Protein AF-A0A3C0KFD8-F1 (afdb_monomer)

Secondary structure (DSSP, 8-state):
---------TT-HHHHHTHHHH-------S-EEEEEEESS--SS-EEEEEEETTEEEEEEEEE-SSS-EEEEEEE-

Sequence (76 aa):
ADLVIASDGLNSRIRTRYESTFQPDIDTRLCRFVWLGTKKTFDAFTFAFEKTEHGWFQAHAYKFDADTSTFIVETP

Solvent-accessible surface area (backbone atoms only — not comparable to full-atom values): 4851 Å² total; per-residue (Å²): 129,98,74,84,84,90,83,64,64,95,80,29,63,66,58,64,75,41,32,92,78,69,60,78,87,82,85,86,74,75,61,46,72,50,84,42,78,39,70,68,69,37,98,53,84,40,82,48,79,46,82,52,99,90,43,62,36,39,35,49,30,31,52,79,57,97,62,31,11,43,40,33,40,35,29,111

Radius of gyration: 18.1 Å; Cα contacts (8 Å, |Δi|>4): 111; chains: 1; bounding box: 47×27×44 Å

pLDDT: mean 95.84, std 3.27, range [72.5, 98.25]

Mean predicted aligned error: 3.7 Å

Foldseek 3Di:
DVDDDQPPPPPGPVCVVCCVPVVDDDDDDPKDKDKDKDQDADPDFDWDWDQDPVGIKIWTWHDDDDGMIITMIIDD

Nearest PDB structures (foldseek):
  8gqr-assembly2_B  TM=9.846E-01  e=1.419E-03  Duganella sp. ZLP-XI
  8gqr-assembly1_A  TM=9.881E-01  e=1.609E-03  Duganella sp. ZLP-XI
  8h0m-assembly1_A  TM=9.796E-01  e=2.500E-03  Duganella sp. ZLP-XI
  3c4a-assembly1_A  TM=9.725E-01  e=2.500E-03  Chromobacterium violaceum ATCC 12472
  6in9-assembly2_B  TM=5.293E-01  e=4.207E+00  Pseudomonas aeruginosa PAO1

Structure (mmCIF, N/CA/C/O backbone):
data_AF-A0A3C0KFD8-F1
#
_entry.id   AF-A0A3C0KFD8-F1
#
loop_
_atom_site.group_PDB
_atom_site.id
_atom_site.type_symbol
_atom_site.label_atom_id
_atom_site.label_alt_id
_atom_site.label_comp_id
_atom_site.label_asym_id
_atom_site.label_entity_id
_atom_site.label_seq_id
_atom_site.pdbx_PDB_ins_code
_atom_site.Cartn_x
_atom_site.Cartn_y
_atom_site.Cartn_z
_atom_site.occupancy
_atom_site.B_iso_or_equiv
_atom_site.auth_seq_id
_atom_site.auth_comp_id
_atom_site.auth_asym_id
_atom_site.auth_atom_id
_atom_site.pdbx_PDB_model_num
ATOM 1 N N . ALA A 1 1 ? -28.281 -7.725 16.731 1.00 72.50 1 ALA A N 1
ATOM 2 C CA . ALA A 1 1 ? -27.283 -8.636 16.147 1.00 72.50 1 ALA A CA 1
ATOM 3 C C . ALA A 1 1 ? -26.597 -9.339 17.296 1.00 72.50 1 ALA A C 1
ATOM 5 O O . ALA A 1 1 ? -26.249 -8.661 18.255 1.00 72.50 1 ALA A O 1
ATOM 6 N N . ASP A 1 2 ? -26.435 -10.652 17.205 1.00 96.06 2 ASP A N 1
ATOM 7 C CA . ASP A 1 2 ? -25.855 -11.466 18.282 1.00 96.06 2 ASP A CA 1
ATOM 8 C C . ASP A 1 2 ? -24.319 -11.519 18.215 1.00 96.06 2 ASP A C 1
ATOM 10 O O . ASP A 1 2 ? -23.658 -11.836 19.198 1.00 96.06 2 ASP A O 1
ATOM 14 N N . LEU A 1 3 ? -23.741 -11.147 17.066 1.00 96.00 3 LEU A N 1
ATOM 15 C CA . LEU A 1 3 ? -22.305 -10.999 16.843 1.00 96.00 3 LEU A CA 1
ATOM 16 C C . LEU A 1 3 ? -22.045 -9.864 15.845 1.00 96.00 3 LEU A C 1
ATOM 18 O O . LEU A 1 3 ? -22.796 -9.684 14.885 1.00 96.00 3 LEU A O 1
ATOM 22 N N . VAL A 1 4 ? -20.960 -9.117 16.059 1.00 94.00 4 VAL A N 1
ATOM 23 C CA . VAL A 1 4 ? -20.455 -8.095 15.133 1.00 94.00 4 VAL A CA 1
ATOM 24 C C . VAL A 1 4 ? -18.967 -8.342 14.896 1.00 94.00 4 VAL A C 1
ATOM 26 O O . VAL A 1 4 ? -18.213 -8.497 15.853 1.00 94.00 4 VAL A O 1
ATOM 29 N N . ILE A 1 5 ? -18.544 -8.346 13.629 1.00 95.69 5 ILE A N 1
ATOM 30 C CA . ILE A 1 5 ? -17.133 -8.420 13.228 1.00 95.69 5 ILE A CA 1
ATOM 31 C C . ILE A 1 5 ? -16.758 -7.086 12.580 1.00 95.69 5 ILE A C 1
ATOM 33 O O . ILE A 1 5 ? -17.295 -6.724 11.534 1.00 95.69 5 ILE A O 1
ATOM 37 N N . ALA A 1 6 ? -15.847 -6.344 13.209 1.00 95.94 6 ALA A N 1
ATOM 38 C CA . ALA A 1 6 ? -15.329 -5.092 12.669 1.00 95.94 6 ALA A CA 1
ATOM 39 C C . ALA A 1 6 ? -14.080 -5.359 11.811 1.00 95.94 6 ALA A C 1
ATOM 41 O O . ALA A 1 6 ? -12.987 -5.550 12.336 1.00 95.94 6 ALA A O 1
ATOM 42 N N . SER A 1 7 ? -14.254 -5.380 10.487 1.00 96.69 7 SER A N 1
ATOM 43 C CA . SER A 1 7 ? -13.181 -5.566 9.491 1.00 96.69 7 SER A CA 1
ATOM 44 C C . SER A 1 7 ? -13.003 -4.325 8.604 1.00 96.69 7 SER A C 1
ATOM 46 O O . SER A 1 7 ? -12.831 -4.431 7.395 1.00 96.69 7 SER A O 1
ATOM 48 N N . ASP A 1 8 ? -13.071 -3.133 9.202 1.00 96.44 8 ASP A N 1
ATOM 49 C CA . ASP A 1 8 ? -13.077 -1.823 8.527 1.00 96.44 8 ASP A CA 1
ATOM 50 C C . ASP A 1 8 ? -11.680 -1.173 8.370 1.00 96.44 8 ASP A C 1
ATOM 52 O O . ASP A 1 8 ? -11.561 -0.007 7.994 1.00 96.44 8 ASP A O 1
ATOM 56 N N . GLY A 1 9 ? -10.608 -1.940 8.593 1.00 96.00 9 GLY A N 1
ATOM 57 C CA . GLY A 1 9 ? -9.246 -1.617 8.147 1.00 96.00 9 GLY A CA 1
ATOM 58 C C . GLY A 1 9 ? -8.508 -0.516 8.924 1.00 96.00 9 GLY A C 1
ATOM 59 O O . GLY A 1 9 ? -8.793 -0.215 10.088 1.00 96.00 9 GLY A O 1
ATOM 60 N N . LEU A 1 10 ? -7.495 0.081 8.280 1.00 94.06 10 LEU A N 1
ATOM 61 C CA . LEU A 1 10 ? -6.606 1.069 8.910 1.00 94.06 10 LEU A CA 1
ATOM 62 C C . LEU A 1 10 ? -7.367 2.300 9.420 1.00 94.06 10 LEU A C 1
ATOM 64 O O . LEU A 1 10 ? -7.044 2.792 10.491 1.00 94.06 10 LEU A O 1
ATOM 68 N N . ASN A 1 11 ? -8.424 2.743 8.737 1.00 94.69 11 ASN A N 1
ATOM 69 C CA . ASN A 1 11 ? -9.243 3.894 9.145 1.00 94.69 11 ASN A CA 1
ATOM 70 C C . ASN A 1 11 ? -10.494 3.486 9.953 1.00 94.69 11 ASN A C 1
ATOM 72 O O . ASN A 1 11 ? -11.530 4.146 9.872 1.00 94.69 11 ASN A O 1
ATOM 76 N N . SER A 1 12 ? -10.408 2.379 10.701 1.00 97.56 12 SER A N 1
ATOM 77 C CA . SER A 1 12 ? -11.528 1.805 11.456 1.00 97.56 12 SER A CA 1
ATOM 78 C C . SER A 1 12 ? -12.196 2.811 12.392 1.00 97.56 12 SER A C 1
ATOM 80 O O . SER A 1 12 ? -11.583 3.310 13.339 1.00 97.56 12 SER A O 1
ATOM 82 N N . ARG A 1 13 ? -13.496 3.045 12.182 1.00 97.12 13 ARG A N 1
ATOM 83 C CA . ARG A 1 13 ? -14.314 3.904 13.055 1.00 97.12 13 ARG A CA 1
ATOM 84 C C . ARG A 1 13 ? -14.694 3.178 14.338 1.00 97.12 13 ARG A C 1
ATOM 86 O O . ARG A 1 13 ? -14.887 3.822 15.367 1.00 97.12 13 ARG A O 1
ATOM 93 N N . ILE A 1 14 ? -14.819 1.852 14.276 1.00 97.25 14 ILE A N 1
ATOM 94 C CA . ILE A 1 14 ? -15.132 1.023 15.442 1.00 97.25 14 ILE A CA 1
ATOM 95 C C . ILE A 1 14 ? -13.950 1.013 16.409 1.00 97.25 14 ILE A C 1
ATOM 97 O O . ILE A 1 14 ? -14.149 1.259 17.597 1.00 97.25 14 ILE A O 1
ATOM 101 N N . ARG A 1 15 ? -12.722 0.822 15.905 1.00 97.06 15 ARG A N 1
ATOM 102 C CA . ARG A 1 15 ? -11.510 0.865 16.731 1.00 97.06 15 ARG A CA 1
ATOM 103 C C . ARG A 1 15 ? -11.377 2.202 17.459 1.00 97.06 15 ARG A C 1
ATOM 105 O O . ARG A 1 15 ? -11.159 2.193 18.662 1.00 97.06 15 ARG A O 1
ATOM 112 N N . THR A 1 16 ? -11.577 3.325 16.762 1.00 96.88 16 THR A N 1
ATOM 113 C CA . THR A 1 16 ? -11.562 4.662 17.384 1.00 96.88 16 THR A CA 1
ATOM 114 C C . THR A 1 16 ? -12.689 4.836 18.403 1.00 96.88 16 THR A C 1
ATOM 116 O O . THR A 1 16 ? -12.459 5.328 19.499 1.00 96.88 16 THR A O 1
ATOM 119 N N . ARG A 1 17 ? -13.917 4.403 18.089 1.00 97.62 17 ARG A N 1
ATOM 120 C CA . ARG A 1 17 ? -15.067 4.554 18.997 1.00 97.62 17 ARG A CA 1
ATOM 121 C C . ARG A 1 17 ? -14.896 3.809 20.327 1.00 97.62 17 ARG A C 1
ATOM 123 O O . ARG A 1 17 ? -15.427 4.263 21.335 1.00 97.62 17 ARG A O 1
ATOM 130 N N . TYR A 1 18 ? -14.211 2.669 20.317 1.00 97.31 18 TYR A N 1
ATOM 131 C CA . TYR A 1 18 ? -14.024 1.799 21.483 1.00 97.31 18 TYR A CA 1
ATOM 132 C C . TYR A 1 18 ? -12.556 1.722 21.925 1.00 97.31 18 TYR A C 1
ATOM 134 O O . TYR A 1 18 ? -12.129 0.718 22.497 1.00 97.31 18 TYR A O 1
ATOM 142 N N . GLU A 1 19 ? -11.778 2.777 21.675 1.00 97.62 19 GLU A N 1
ATOM 143 C CA . GLU A 1 19 ? -10.341 2.815 21.966 1.00 97.62 19 GLU A CA 1
ATOM 144 C C . GLU A 1 19 ? -10.015 2.515 23.436 1.00 97.62 19 GLU A C 1
ATOM 146 O O . GLU A 1 19 ? -9.045 1.824 23.715 1.00 97.62 19 GLU A O 1
ATOM 151 N N . SER A 1 20 ? -10.862 2.934 24.381 1.00 97.75 20 SER A N 1
ATOM 152 C CA . SER A 1 20 ? -10.664 2.672 25.813 1.00 97.75 20 SER A CA 1
ATOM 153 C C . SER A 1 20 ? -10.793 1.192 26.182 1.00 97.75 20 SER A C 1
ATOM 155 O O . SER A 1 20 ? -10.207 0.739 27.163 1.00 97.75 20 SER A O 1
ATOM 157 N N . THR A 1 21 ? -11.562 0.433 25.399 1.00 97.69 21 THR A N 1
ATOM 158 C CA . THR A 1 21 ? -11.776 -1.004 25.604 1.00 97.69 21 THR A CA 1
ATOM 159 C C . THR A 1 21 ? -10.729 -1.822 24.862 1.00 97.69 21 THR A C 1
ATOM 161 O O . THR A 1 21 ? -10.145 -2.731 25.441 1.00 97.69 21 THR A O 1
ATOM 164 N N . PHE A 1 22 ? -10.487 -1.504 23.587 1.00 96.38 22 PHE A N 1
ATOM 165 C CA . PHE A 1 22 ? -9.564 -2.269 22.747 1.00 96.38 22 PHE A CA 1
ATOM 166 C C . PHE A 1 22 ? -8.100 -1.859 22.900 1.00 96.38 22 PHE A C 1
ATOM 168 O O . PHE A 1 22 ? -7.237 -2.648 22.536 1.00 96.38 22 PHE A O 1
ATOM 175 N N . GLN A 1 23 ? -7.832 -0.658 23.420 1.00 97.38 23 GLN A N 1
ATOM 176 C CA . GLN A 1 23 ? -6.495 -0.110 23.676 1.00 97.38 23 GLN A CA 1
ATOM 177 C C . GLN A 1 23 ? -5.546 -0.314 22.483 1.00 97.38 23 GLN A C 1
ATOM 179 O O . GLN A 1 23 ? -4.554 -1.033 22.596 1.00 97.38 23 GLN A O 1
ATOM 184 N N . PRO A 1 24 ? -5.874 0.254 21.306 1.00 95.88 24 PRO A N 1
ATOM 185 C CA . PRO A 1 24 ? -5.068 0.050 20.113 1.00 95.88 24 PRO A CA 1
ATOM 186 C C . PRO A 1 24 ? -3.678 0.671 20.283 1.00 95.88 24 PRO A C 1
ATOM 188 O O . PRO A 1 24 ? -3.559 1.838 20.649 1.00 95.88 24 PRO A O 1
ATOM 191 N N . ASP A 1 25 ? -2.644 -0.095 19.948 1.00 95.69 25 ASP A N 1
ATOM 192 C CA . ASP A 1 25 ? -1.267 0.391 19.870 1.00 95.69 25 ASP A CA 1
ATOM 193 C C . ASP A 1 25 ? -0.972 0.853 18.435 1.00 95.69 25 ASP A C 1
ATOM 195 O O . ASP A 1 25 ? -1.025 0.059 17.490 1.00 95.69 25 ASP A O 1
ATOM 199 N N . ILE A 1 26 ? -0.758 2.159 18.254 1.00 94.62 26 ILE A N 1
ATOM 200 C CA . ILE A 1 26 ? -0.575 2.790 16.942 1.00 94.62 26 ILE A CA 1
ATOM 201 C C . ILE A 1 26 ? 0.792 3.465 16.903 1.00 94.62 26 ILE A C 1
ATOM 203 O O . ILE A 1 26 ? 1.021 4.472 17.569 1.00 94.62 26 ILE A O 1
ATOM 207 N N . ASP A 1 27 ? 1.660 2.957 16.033 1.00 95.12 27 ASP A N 1
ATOM 208 C CA . ASP A 1 27 ? 2.984 3.512 15.768 1.00 95.12 27 ASP A CA 1
ATOM 209 C C . ASP A 1 27 ? 3.037 4.110 14.355 1.00 95.12 27 ASP A C 1
ATOM 211 O O . ASP A 1 27 ? 2.963 3.398 13.349 1.00 95.12 27 ASP A O 1
ATOM 215 N N . THR A 1 28 ? 3.140 5.439 14.274 1.00 94.06 28 THR A N 1
ATOM 216 C CA . THR A 1 28 ? 3.228 6.151 12.993 1.00 94.06 28 THR A CA 1
ATOM 217 C C . THR A 1 28 ? 4.686 6.303 12.582 1.00 94.06 28 THR A C 1
ATOM 219 O O . THR A 1 28 ? 5.460 7.013 13.222 1.00 94.06 28 THR A O 1
ATOM 222 N N . ARG A 1 29 ? 5.053 5.661 11.470 1.00 93.62 29 ARG A N 1
ATOM 223 C CA . ARG A 1 29 ? 6.402 5.732 10.898 1.00 93.62 29 ARG A CA 1
ATOM 224 C C . ARG A 1 29 ? 6.592 6.982 10.040 1.00 93.62 29 ARG A C 1
ATOM 226 O O . ARG A 1 29 ? 5.636 7.550 9.525 1.00 93.62 29 ARG A O 1
ATOM 233 N N . LEU A 1 30 ? 7.853 7.398 9.908 1.00 92.12 30 LEU A N 1
ATOM 234 C CA . LEU A 1 30 ? 8.235 8.640 9.227 1.00 92.12 30 LEU A CA 1
ATOM 235 C C . LEU A 1 30 ? 8.173 8.533 7.701 1.00 92.12 30 LEU A C 1
ATOM 237 O O . LEU A 1 30 ? 7.876 9.524 7.041 1.00 92.12 30 LEU A O 1
ATOM 241 N N . CYS A 1 31 ? 8.427 7.340 7.149 1.00 94.06 31 CYS A N 1
ATOM 242 C CA . CYS A 1 31 ? 8.426 7.135 5.706 1.00 94.06 31 CYS A CA 1
ATOM 243 C C . CYS A 1 31 ? 7.056 7.467 5.117 1.00 94.06 31 CYS A C 1
ATOM 245 O O . CYS A 1 31 ? 6.047 6.817 5.403 1.00 94.06 31 CYS A O 1
ATOM 247 N N . ARG A 1 32 ? 7.043 8.468 4.244 1.00 95.12 32 ARG A N 1
ATOM 248 C CA . ARG A 1 32 ? 5.896 8.787 3.403 1.00 95.12 32 ARG A CA 1
ATOM 249 C C . ARG A 1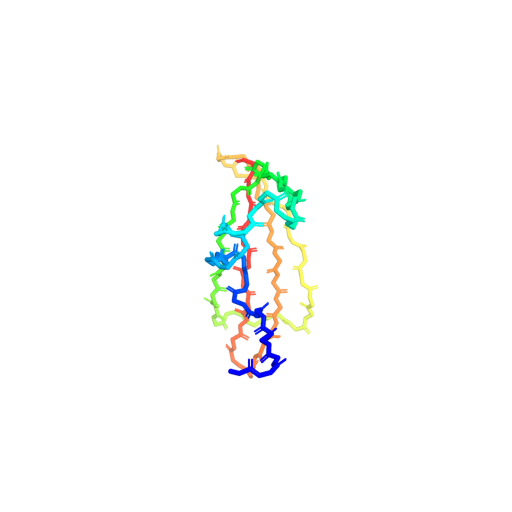 32 ? 5.893 7.822 2.238 1.00 95.12 32 ARG A C 1
ATOM 251 O O . ARG A 1 32 ? 6.948 7.562 1.667 1.00 95.12 32 ARG A O 1
ATOM 258 N N . PHE A 1 33 ? 4.719 7.339 1.853 1.00 96.50 33 PHE A N 1
ATOM 259 C CA . PHE A 1 33 ? 4.590 6.459 0.701 1.00 96.50 33 PHE A CA 1
ATOM 260 C C . PHE A 1 33 ? 3.390 6.820 -0.168 1.00 96.50 33 PHE A C 1
ATOM 262 O O . PHE A 1 33 ? 2.419 7.427 0.287 1.00 96.50 33 PHE A O 1
ATOM 269 N N . VAL A 1 34 ? 3.461 6.409 -1.429 1.00 97.50 34 VAL A N 1
ATOM 270 C CA . VAL A 1 34 ? 2.341 6.407 -2.365 1.00 97.50 34 VAL A CA 1
ATOM 271 C C . VAL A 1 34 ? 2.297 5.063 -3.080 1.00 97.50 34 VAL A C 1
ATOM 273 O O . VAL A 1 34 ? 3.329 4.509 -3.458 1.00 97.50 34 VAL A O 1
ATOM 276 N N . TRP A 1 35 ? 1.091 4.531 -3.262 1.00 97.81 35 TRP A N 1
ATOM 277 C CA . TRP A 1 35 ? 0.863 3.298 -4.007 1.00 97.81 35 TRP A CA 1
ATOM 278 C C . TRP A 1 35 ? 0.324 3.643 -5.390 1.00 97.81 35 TRP A C 1
ATOM 280 O O . TRP A 1 35 ? -0.795 4.137 -5.522 1.00 97.81 35 TRP A O 1
ATOM 290 N N . LEU A 1 36 ? 1.128 3.392 -6.422 1.00 97.94 36 LEU A 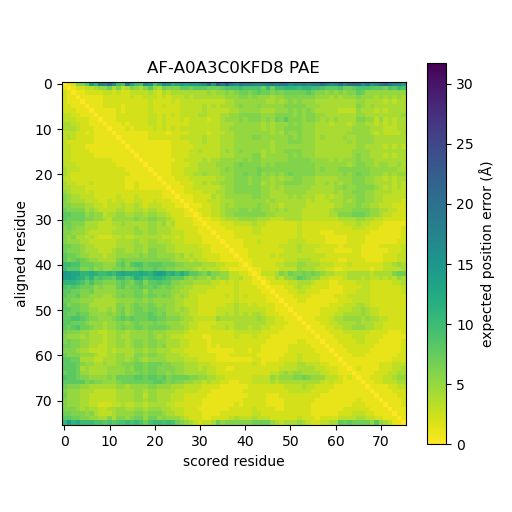N 1
ATOM 291 C CA . LEU A 1 36 ? 0.783 3.686 -7.810 1.00 97.94 36 LEU A CA 1
ATOM 292 C C . LEU A 1 36 ? 0.643 2.400 -8.630 1.00 97.94 36 LEU A C 1
ATOM 294 O O . LEU A 1 36 ? 1.165 1.346 -8.264 1.00 97.94 36 LEU A O 1
ATOM 298 N N . GLY A 1 37 ? -0.049 2.512 -9.763 1.00 97.50 37 GLY A N 1
ATOM 299 C CA . GLY A 1 37 ? -0.071 1.505 -10.821 1.00 97.50 37 GLY A CA 1
ATOM 300 C C . GLY A 1 37 ? 0.678 2.007 -12.056 1.00 97.50 37 GLY A C 1
ATOM 301 O O . GLY A 1 37 ? 0.640 3.197 -12.369 1.00 97.50 37 GLY A O 1
ATOM 302 N N . THR A 1 38 ? 1.355 1.110 -12.770 1.00 97.44 38 THR A N 1
ATOM 303 C CA . THR A 1 38 ? 2.104 1.427 -13.994 1.00 97.44 38 THR A CA 1
ATOM 304 C C . THR A 1 38 ? 1.925 0.352 -15.061 1.00 97.44 38 THR A C 1
ATOM 306 O O . THR A 1 38 ? 1.701 -0.812 -14.743 1.00 97.44 38 THR A O 1
ATOM 309 N N . LYS A 1 39 ? 2.061 0.735 -16.337 1.00 97.75 39 LYS A N 1
ATOM 310 C CA . LYS A 1 39 ? 2.111 -0.196 -17.482 1.00 97.75 39 LYS A CA 1
ATOM 311 C C . LYS A 1 39 ? 3.487 -0.839 -17.675 1.00 97.75 39 LYS A C 1
ATOM 313 O O . LYS A 1 39 ? 3.639 -1.741 -18.490 1.00 97.75 39 LYS A O 1
ATOM 318 N N . LYS A 1 40 ? 4.516 -0.355 -16.971 1.00 96.12 40 LYS A N 1
ATOM 319 C CA . LYS A 1 40 ? 5.817 -1.026 -16.959 1.00 96.12 40 LYS A CA 1
ATOM 320 C C . LYS A 1 40 ? 5.666 -2.338 -16.195 1.00 96.12 40 LYS A C 1
ATOM 322 O O . LYS A 1 40 ? 5.415 -2.310 -14.995 1.00 96.12 40 LYS A O 1
ATOM 327 N N . THR A 1 41 ? 5.824 -3.462 -16.881 1.00 95.00 41 THR A N 1
ATOM 328 C CA . THR A 1 41 ? 5.774 -4.781 -16.255 1.00 95.00 41 THR A CA 1
ATOM 329 C C . THR A 1 41 ? 7.105 -5.112 -15.590 1.00 95.00 41 THR A C 1
ATOM 331 O O . THR A 1 41 ? 8.172 -4.874 -16.159 1.00 95.00 41 THR A O 1
ATOM 334 N N . PHE A 1 42 ? 7.035 -5.672 -14.387 1.00 93.19 42 PHE A N 1
ATOM 335 C CA . PHE A 1 42 ? 8.183 -6.222 -13.673 1.00 93.19 42 PHE A CA 1
ATOM 336 C C . PHE A 1 42 ? 7.996 -7.737 -13.578 1.00 93.19 42 PHE A C 1
ATOM 338 O O . PHE A 1 42 ? 7.091 -8.202 -12.887 1.00 93.19 42 PHE A O 1
ATOM 345 N N . ASP A 1 43 ? 8.826 -8.499 -14.294 1.00 87.94 43 ASP A N 1
ATOM 346 C CA . ASP A 1 43 ? 8.693 -9.964 -14.389 1.00 87.94 43 ASP A CA 1
ATOM 347 C C . ASP A 1 43 ? 8.986 -10.679 -13.061 1.00 87.94 43 ASP A C 1
ATOM 349 O O . ASP A 1 43 ? 8.539 -11.801 -12.835 1.00 87.94 43 ASP A O 1
ATOM 353 N N . ALA A 1 44 ? 9.706 -10.006 -12.164 1.00 91.81 44 ALA A N 1
ATOM 354 C CA . ALA A 1 44 ? 9.955 -10.436 -10.800 1.00 91.81 44 ALA A CA 1
ATOM 355 C C . ALA A 1 44 ? 9.710 -9.281 -9.825 1.00 91.81 44 ALA A C 1
ATOM 357 O O . ALA A 1 44 ? 9.765 -8.102 -10.197 1.00 91.81 44 ALA A O 1
ATOM 358 N N . PHE A 1 45 ? 9.480 -9.626 -8.557 1.00 93.62 45 PHE A N 1
ATOM 359 C CA . PHE A 1 45 ? 9.413 -8.633 -7.493 1.00 93.62 45 PHE A CA 1
ATOM 360 C C . PHE A 1 45 ? 10.729 -7.849 -7.444 1.00 93.62 45 PHE A C 1
ATOM 362 O O . PHE A 1 45 ? 11.804 -8.426 -7.284 1.00 93.62 45 PHE A O 1
ATOM 369 N N . THR A 1 46 ? 10.633 -6.533 -7.591 1.00 96.38 46 THR A N 1
ATOM 370 C CA . THR A 1 46 ? 11.776 -5.630 -7.692 1.00 96.38 46 THR A CA 1
ATOM 371 C C . THR A 1 46 ? 11.799 -4.692 -6.493 1.00 96.38 46 THR A C 1
ATOM 373 O O . THR A 1 46 ? 10.824 -3.986 -6.235 1.00 96.38 46 THR A O 1
ATOM 376 N N . PHE A 1 47 ? 12.939 -4.663 -5.804 1.00 96.31 47 PHE A N 1
ATOM 377 C CA . PHE A 1 47 ? 13.286 -3.645 -4.817 1.00 96.31 47 PHE A CA 1
ATOM 378 C C . PHE A 1 47 ? 14.340 -2.725 -5.430 1.00 96.31 47 PHE A C 1
ATOM 380 O O . PHE A 1 47 ? 15.417 -3.191 -5.804 1.00 96.31 47 PHE A O 1
ATOM 387 N N . ALA A 1 48 ? 14.035 -1.436 -5.540 1.00 95.94 48 ALA A N 1
ATOM 388 C CA . ALA A 1 48 ? 14.974 -0.433 -6.035 1.00 95.94 48 ALA A CA 1
ATOM 389 C C . ALA A 1 48 ? 15.260 0.607 -4.953 1.00 95.94 48 ALA A C 1
ATOM 391 O O . ALA A 1 48 ? 14.344 1.019 -4.245 1.00 95.94 48 ALA A O 1
ATOM 392 N N . PHE A 1 49 ? 16.516 1.040 -4.860 1.00 96.88 49 PHE A N 1
ATOM 393 C CA . PHE A 1 49 ? 16.968 2.105 -3.969 1.00 96.88 49 PHE A CA 1
ATOM 394 C C . PHE A 1 49 ? 17.722 3.124 -4.802 1.00 96.88 49 PHE A C 1
ATOM 396 O O . PHE A 1 49 ? 18.769 2.809 -5.360 1.00 96.88 49 PHE A O 1
ATOM 403 N N . GLU A 1 50 ? 17.206 4.341 -4.869 1.00 97.12 50 GLU A N 1
ATOM 404 C CA . GLU A 1 50 ? 17.772 5.384 -5.712 1.00 97.12 50 GLU A CA 1
ATOM 405 C C . GLU A 1 50 ? 17.960 6.665 -4.906 1.00 97.12 50 GLU A C 1
ATOM 407 O O . GLU A 1 50 ? 17.057 7.129 -4.202 1.00 97.12 50 GLU A O 1
ATOM 412 N N . LYS A 1 51 ? 19.158 7.249 -5.003 1.00 97.06 51 LYS A N 1
ATOM 413 C CA . LYS A 1 51 ? 19.451 8.554 -4.411 1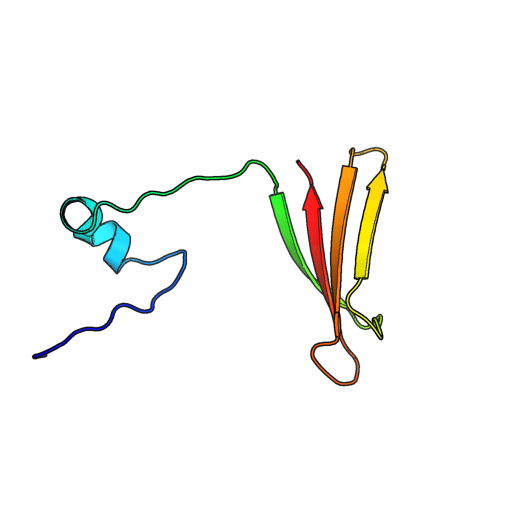.00 97.06 51 LYS A CA 1
ATOM 414 C C . LYS A 1 51 ? 19.151 9.639 -5.437 1.00 97.06 51 LYS A C 1
ATOM 416 O O . LYS A 1 51 ? 19.800 9.716 -6.475 1.00 97.06 51 LYS A O 1
ATOM 421 N N . THR A 1 52 ? 18.192 10.495 -5.119 1.00 95.94 52 THR A N 1
ATOM 422 C CA . THR A 1 52 ? 17.769 11.633 -5.945 1.00 95.94 52 THR A CA 1
ATOM 423 C C . THR A 1 52 ? 18.239 12.953 -5.325 1.00 95.94 52 THR A C 1
ATOM 425 O O . THR A 1 52 ? 18.779 12.974 -4.215 1.00 95.94 52 THR A O 1
ATOM 428 N N . GLU A 1 53 ? 17.991 14.077 -6.000 1.00 96.88 53 GLU A N 1
ATOM 429 C CA . GLU A 1 53 ? 18.198 15.415 -5.423 1.00 96.88 53 GLU A CA 1
ATOM 430 C C . GLU A 1 53 ? 17.324 15.684 -4.182 1.00 96.88 53 GLU A C 1
ATOM 432 O O . GLU A 1 53 ? 17.671 16.512 -3.344 1.00 96.88 53 GLU A O 1
ATOM 437 N N . HIS A 1 54 ? 16.227 14.937 -4.025 1.00 94.25 54 HIS A N 1
ATOM 438 C CA . HIS A 1 54 ? 15.303 15.031 -2.895 1.00 94.25 54 HIS A CA 1
ATOM 439 C C . HIS A 1 54 ? 15.590 14.006 -1.786 1.00 94.25 54 HIS A C 1
ATOM 441 O O . HIS A 1 54 ? 14.822 13.900 -0.834 1.00 94.25 54 HIS A O 1
ATOM 447 N N . GLY A 1 55 ? 16.691 13.255 -1.885 1.00 95.31 55 GLY A N 1
ATOM 448 C CA . GLY A 1 55 ? 17.076 12.233 -0.913 1.00 95.31 55 GLY A CA 1
ATOM 449 C C . GLY A 1 55 ? 16.872 10.809 -1.424 1.00 95.31 55 GLY A C 1
ATOM 450 O O . GLY A 1 55 ? 16.829 10.561 -2.631 1.00 95.31 55 GLY A O 1
ATOM 451 N N . TRP A 1 56 ? 16.813 9.858 -0.493 1.00 96.69 56 TRP A N 1
ATOM 452 C CA . TRP A 1 56 ? 16.663 8.437 -0.804 1.00 96.69 56 TRP A CA 1
ATOM 453 C C . TRP A 1 56 ? 15.210 8.081 -1.091 1.00 96.69 56 TRP A C 1
ATOM 455 O O . TRP A 1 56 ? 14.318 8.391 -0.301 1.00 96.69 56 TRP A O 1
ATOM 465 N N . PHE A 1 57 ? 15.003 7.381 -2.198 1.00 97.75 57 PHE A N 1
ATOM 466 C CA . PHE A 1 57 ? 13.736 6.770 -2.560 1.00 97.75 57 PHE A CA 1
ATOM 467 C C . PHE A 1 57 ? 13.926 5.266 -2.628 1.00 97.75 57 PHE A C 1
ATOM 469 O O . PHE A 1 57 ? 14.919 4.783 -3.177 1.00 97.75 57 PHE A O 1
ATOM 476 N N . GLN A 1 58 ? 12.957 4.536 -2.091 1.00 97.81 58 GLN A N 1
ATOM 477 C CA . GLN A 1 58 ? 12.863 3.098 -2.282 1.00 97.81 58 GLN A CA 1
ATOM 478 C C . GLN A 1 58 ? 11.548 2.760 -2.976 1.00 97.81 58 GLN A C 1
ATOM 480 O O . GLN A 1 58 ? 10.521 3.405 -2.744 1.00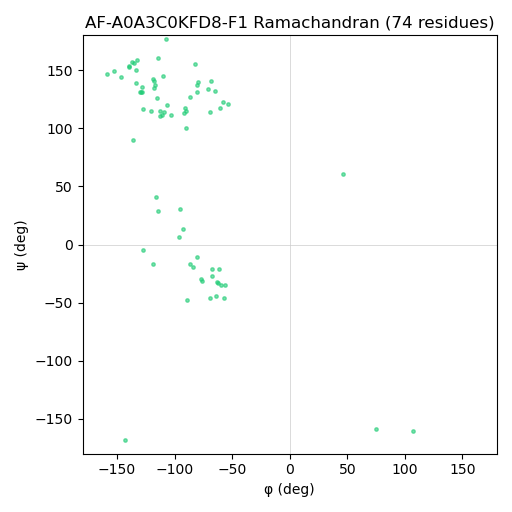 97.81 58 GLN A O 1
ATOM 485 N N . ALA A 1 59 ? 11.599 1.780 -3.872 1.00 97.62 59 ALA A N 1
ATOM 486 C CA . ALA A 1 59 ? 10.442 1.336 -4.624 1.00 97.62 59 ALA A CA 1
ATOM 487 C C . ALA A 1 59 ? 10.258 -0.176 -4.523 1.00 97.62 59 ALA A C 1
ATOM 489 O O . ALA A 1 59 ? 11.209 -0.941 -4.690 1.00 97.62 59 ALA A O 1
ATOM 490 N N . HIS A 1 60 ? 9.008 -0.578 -4.310 1.00 98.00 60 HIS A N 1
ATOM 491 C CA . HIS A 1 60 ? 8.546 -1.958 -4.361 1.00 98.00 60 HIS A CA 1
ATOM 492 C C . HIS A 1 60 ? 7.672 -2.118 -5.601 1.00 98.00 60 HIS A C 1
ATOM 494 O O . HIS A 1 60 ? 6.598 -1.511 -5.691 1.00 98.00 60 HIS A O 1
ATOM 500 N N . ALA A 1 61 ? 8.127 -2.919 -6.562 1.00 98.00 61 ALA A N 1
ATOM 501 C CA . ALA A 1 61 ? 7.439 -3.085 -7.833 1.00 98.00 61 ALA A CA 1
ATOM 502 C C . ALA A 1 61 ? 7.194 -4.553 -8.175 1.00 98.00 61 ALA A C 1
ATOM 504 O O . ALA A 1 61 ? 8.099 -5.383 -8.099 1.00 98.00 61 ALA A O 1
ATOM 505 N N . TYR A 1 62 ? 5.958 -4.876 -8.549 1.00 97.50 62 TYR A N 1
ATOM 506 C CA . TYR A 1 62 ? 5.553 -6.237 -8.896 1.00 97.50 62 TYR A CA 1
ATOM 507 C C . TYR A 1 62 ? 4.298 -6.244 -9.764 1.00 97.50 62 TYR A C 1
ATOM 509 O O . TYR A 1 62 ? 3.412 -5.402 -9.620 1.00 97.50 62 TYR A O 1
ATOM 517 N N . LYS A 1 63 ? 4.217 -7.224 -10.660 1.00 97.00 63 LYS A N 1
ATOM 518 C CA . LYS A 1 63 ? 3.079 -7.442 -11.554 1.00 97.00 63 LYS A CA 1
ATOM 519 C C . LYS A 1 63 ? 1.852 -7.950 -10.784 1.00 97.00 63 LYS A C 1
ATOM 521 O O . LYS A 1 63 ? 1.990 -8.855 -9.965 1.00 97.00 63 LYS A O 1
ATOM 526 N N . PHE A 1 64 ? 0.672 -7.372 -11.036 1.00 95.06 64 PHE A N 1
ATOM 527 C CA . PHE A 1 64 ? -0.597 -7.831 -10.436 1.00 95.06 64 PHE A CA 1
ATOM 528 C C . PHE A 1 64 ? -1.635 -8.304 -11.465 1.00 95.06 64 PHE A C 1
ATOM 530 O O . PHE A 1 64 ? -2.563 -9.018 -11.093 1.00 95.06 64 PHE A O 1
ATOM 537 N N . ASP A 1 65 ? -1.476 -7.959 -12.745 1.00 94.75 65 ASP A N 1
ATOM 538 C CA . ASP A 1 65 ? -2.245 -8.523 -13.861 1.00 94.75 65 ASP A CA 1
ATOM 539 C C . ASP A 1 65 ? -1.362 -8.685 -15.112 1.00 94.75 65 ASP A C 1
ATOM 541 O O . ASP A 1 65 ? -0.143 -8.603 -15.013 1.00 94.75 65 ASP A O 1
ATOM 545 N N . ALA A 1 66 ? -1.939 -8.960 -16.286 1.00 94.88 66 ALA A N 1
ATOM 546 C CA . ALA A 1 66 ? -1.183 -9.220 -17.513 1.00 94.88 66 ALA A CA 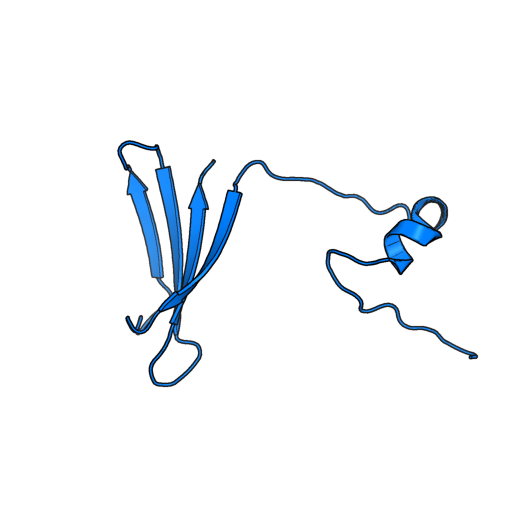1
ATOM 547 C C . ALA A 1 66 ? -0.331 -8.032 -18.006 1.00 94.88 66 ALA A C 1
ATOM 549 O O . ALA A 1 66 ? 0.760 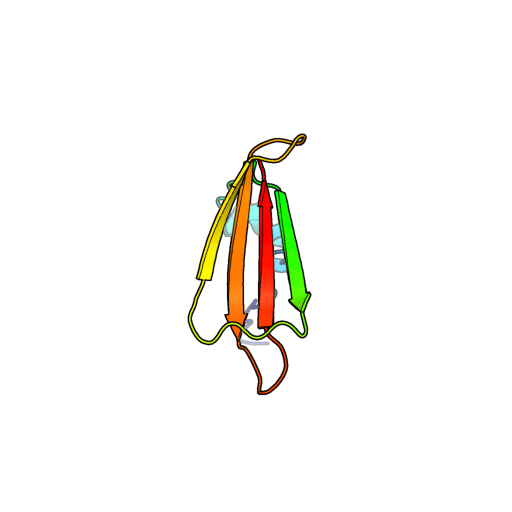-8.268 -18.534 1.00 94.88 66 ALA A O 1
ATOM 550 N N . ASP A 1 67 ? -0.778 -6.795 -17.786 1.00 97.00 67 ASP A N 1
ATOM 551 C CA . ASP A 1 67 ? -0.257 -5.600 -18.467 1.00 97.00 67 ASP A CA 1
ATOM 552 C C . ASP A 1 67 ? 0.172 -4.487 -17.503 1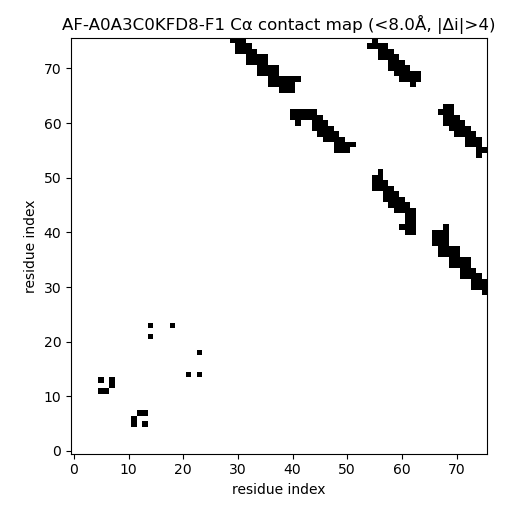.00 97.00 67 ASP A C 1
ATOM 554 O O . ASP A 1 67 ? 0.698 -3.453 -17.925 1.00 97.00 67 ASP A O 1
ATOM 558 N N . THR A 1 68 ? -0.052 -4.671 -16.203 1.00 97.69 68 THR A N 1
ATOM 559 C CA . THR A 1 68 ? 0.211 -3.654 -15.194 1.00 97.69 68 THR A CA 1
ATOM 560 C C . THR A 1 68 ? 0.921 -4.201 -13.964 1.00 97.69 68 THR A C 1
ATOM 562 O O . THR A 1 68 ? 0.942 -5.394 -13.646 1.00 97.69 68 THR A O 1
ATOM 565 N N . SER A 1 69 ? 1.607 -3.293 -13.284 1.00 98.19 69 SER A N 1
ATOM 566 C CA . SER A 1 69 ? 2.345 -3.566 -12.061 1.00 98.19 69 SER A CA 1
ATOM 567 C C . SER A 1 69 ? 2.056 -2.512 -11.007 1.00 98.19 69 SER A C 1
ATOM 569 O O . SER A 1 69 ? 1.796 -1.345 -11.307 1.00 98.19 69 SER A O 1
ATOM 571 N N . THR A 1 70 ? 2.136 -2.942 -9.755 1.00 98.19 70 THR A N 1
ATOM 572 C CA . THR A 1 70 ? 2.228 -2.074 -8.592 1.00 98.19 70 THR A CA 1
ATOM 573 C C . THR A 1 70 ? 3.582 -1.381 -8.618 1.00 98.19 70 THR A C 1
ATOM 575 O O . THR A 1 7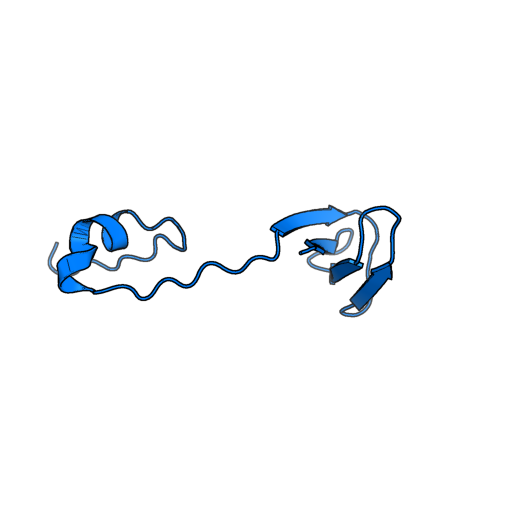0 ? 4.596 -2.002 -8.937 1.00 98.19 70 THR A O 1
ATOM 578 N N . PHE A 1 71 ? 3.597 -0.105 -8.252 1.00 98.00 71 PHE A N 1
ATOM 579 C CA . PHE A 1 71 ? 4.801 0.674 -8.014 1.00 98.00 71 PHE A CA 1
ATOM 580 C C . PHE A 1 71 ? 4.598 1.499 -6.740 1.00 98.00 71 PHE A C 1
ATOM 582 O O . PHE A 1 71 ? 4.051 2.602 -6.772 1.00 98.00 71 PHE A O 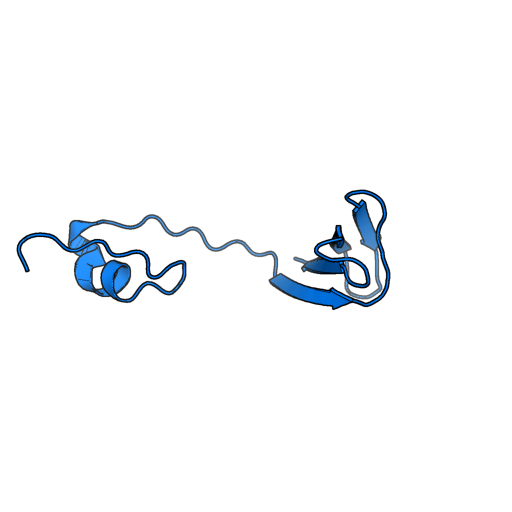1
ATOM 589 N N . ILE A 1 72 ? 4.965 0.922 -5.596 1.00 98.25 72 ILE A N 1
ATOM 590 C CA . ILE A 1 72 ? 4.922 1.620 -4.307 1.00 98.25 72 ILE A CA 1
ATOM 591 C C . ILE A 1 72 ? 6.237 2.361 -4.154 1.00 98.25 72 ILE A C 1
ATOM 593 O O . ILE A 1 72 ? 7.294 1.746 -4.270 1.00 98.25 72 ILE A O 1
ATOM 597 N N . VAL A 1 73 ? 6.165 3.659 -3.890 1.00 97.69 73 VAL A N 1
ATOM 598 C CA . VAL A 1 73 ? 7.333 4.513 -3.668 1.00 97.69 73 VAL A CA 1
ATOM 599 C C . VAL A 1 73 ? 7.258 5.069 -2.267 1.00 97.69 73 VAL A C 1
ATOM 601 O O . VAL A 1 73 ? 6.204 5.561 -1.864 1.00 97.69 73 VAL A O 1
ATOM 604 N N . GLU A 1 74 ? 8.372 5.041 -1.551 1.00 97.56 74 GLU A N 1
ATOM 605 C CA . GLU A 1 74 ? 8.475 5.634 -0.226 1.00 97.56 74 GLU A CA 1
ATOM 606 C C . GLU A 1 74 ? 9.811 6.357 -0.019 1.00 97.56 74 GLU A C 1
ATOM 608 O O . GLU A 1 74 ? 10.827 6.058 -0.654 1.00 97.56 74 GLU A O 1
ATOM 613 N N . THR A 1 75 ? 9.782 7.354 0.859 1.00 96.44 75 THR A N 1
ATOM 614 C CA . THR A 1 75 ? 10.921 8.212 1.193 1.00 96.44 75 THR A CA 1
ATOM 615 C C . THR A 1 75 ? 10.771 8.736 2.628 1.00 96.44 75 THR A C 1
ATOM 617 O O . THR A 1 75 ? 9.628 8.880 3.085 1.00 96.44 75 THR A O 1
ATOM 620 N N . PRO A 1 76 ? 11.876 8.985 3.361 1.00 91.25 76 PRO A N 1
ATOM 621 C CA . PRO A 1 76 ? 11.825 9.579 4.698 1.00 91.25 76 PRO A CA 1
ATOM 622 C C . PRO A 1 76 ? 11.086 10.921 4.759 1.00 91.25 76 PRO A C 1
ATOM 624 O O . PRO A 1 76 ? 10.968 11.606 3.716 1.00 91.25 76 PRO A O 1
#